Protein AF-X0UBE6-F1 (afdb_monomer)

Sequence (135 aa):
MIRLEKSETLQRKIRQDDVEELAIPTWTLVRKALKAGKVDEALEFIDYACFEVKQIHDILAAFPDIALTHIADCCGEEEIIKVLRKRYYDRAKNIISTIKSPREALQRLIEQQRAHFSEFTVVEESDRYVVRTDP

Mean predicted aligned error: 4.77 Å

Solvent-accessible surface area (backbone atoms only — not comparable to full-atom values): 7943 Å² total; per-residue (Å²): 94,87,38,82,42,74,36,83,89,75,74,39,73,40,82,62,46,34,82,91,50,64,83,59,54,55,70,58,50,25,54,51,27,51,76,70,69,35,56,69,64,18,50,56,36,46,57,51,42,53,51,54,52,49,54,52,47,53,54,62,59,50,49,56,53,56,55,47,50,51,42,29,76,77,67,36,62,76,48,46,58,54,52,50,44,70,73,40,44,68,59,53,53,50,52,64,75,67,51,87,44,73,67,56,45,49,53,62,56,46,53,58,48,57,75,69,73,58,69,67,50,77,45,84,54,99,90,49,74,48,75,47,74,73,130

Secondary structure (DSSP, 8-state):
---EEE-TTTSSEEE---GGGTTS-HHHHHHHHHHTT-HHHHHHHHHHHHHHHHHHHHHHHHHHHHHHHHHHHHH-HHHHHHHHHHHHHHHHHHHHHH--SHHHHHHHHHHHHHHTT---EEEE-SS-EEEE---

Radius of gyration: 20.81 Å; Cα contacts (8 Å, |Δi|>4): 90; chains: 1; bounding box: 52×39×54 Å

pLDDT: mean 93.31, std 5.31, range [58.91, 98.25]

Structure (mmCIF, N/CA/C/O backbone):
data_AF-X0UBE6-F1
#
_entry.id   AF-X0UBE6-F1
#
loop_
_atom_site.group_PDB
_atom_site.id
_atom_site.type_symbol
_atom_site.label_atom_id
_atom_site.label_alt_id
_atom_site.label_comp_id
_atom_site.label_asym_id
_atom_site.label_entity_id
_atom_site.label_seq_id
_atom_site.pdbx_PDB_ins_code
_atom_site.Cartn_x
_atom_site.Cartn_y
_atom_site.Cartn_z
_atom_site.occupancy
_atom_site.B_iso_or_equiv
_atom_site.auth_seq_id
_atom_sit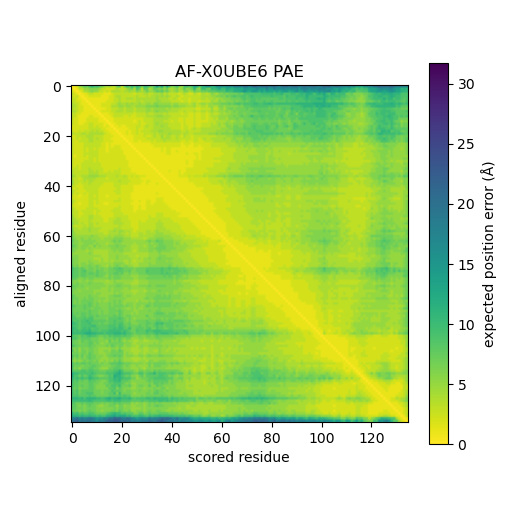e.auth_comp_id
_atom_site.auth_asym_id
_atom_site.auth_atom_id
_atom_site.pdbx_PDB_model_num
ATOM 1 N N . MET A 1 1 ? -23.978 12.099 12.443 1.00 79.38 1 MET A N 1
ATOM 2 C CA . MET A 1 1 ? -23.702 10.960 13.305 1.00 79.38 1 MET A CA 1
ATOM 3 C C . MET A 1 1 ? -22.855 10.011 12.498 1.00 79.38 1 MET A C 1
ATOM 5 O O . MET A 1 1 ? -23.278 9.590 11.426 1.00 79.38 1 MET A O 1
ATOM 9 N N . ILE A 1 2 ? -21.678 9.682 13.018 1.00 85.44 2 ILE A N 1
ATOM 10 C CA . ILE A 1 2 ? -20.781 8.725 12.384 1.00 85.44 2 ILE A CA 1
ATOM 11 C C . ILE A 1 2 ? -21.402 7.330 12.429 1.00 85.44 2 ILE A C 1
ATOM 13 O O . ILE A 1 2 ? -21.811 6.873 13.498 1.00 85.44 2 ILE A O 1
ATOM 17 N N . ARG A 1 3 ? -21.479 6.663 11.275 1.00 89.94 3 ARG A N 1
ATOM 18 C CA . ARG A 1 3 ? -22.134 5.356 11.126 1.00 89.94 3 ARG A CA 1
ATOM 19 C C . ARG A 1 3 ? -21.397 4.493 10.120 1.00 89.94 3 ARG A C 1
ATOM 21 O O . ARG A 1 3 ? -21.152 4.928 8.996 1.00 89.94 3 ARG A O 1
ATOM 28 N N . LEU A 1 4 ? -21.106 3.251 10.496 1.00 91.81 4 LEU A N 1
ATOM 29 C CA . LEU A 1 4 ? -20.567 2.253 9.581 1.00 91.81 4 LEU A CA 1
ATOM 30 C C . LEU A 1 4 ? -21.677 1.287 9.144 1.00 91.81 4 LEU A C 1
ATOM 32 O O . LEU A 1 4 ? -22.031 0.354 9.861 1.00 91.81 4 LEU A O 1
ATOM 36 N N . GLU A 1 5 ? -22.224 1.503 7.948 1.00 93.50 5 GLU A N 1
ATOM 37 C CA . GLU A 1 5 ? -23.423 0.806 7.471 1.00 93.50 5 GLU A CA 1
ATOM 38 C C . GLU A 1 5 ? -23.195 0.118 6.130 1.00 93.50 5 GLU A C 1
ATOM 40 O O . GLU A 1 5 ? -22.412 0.574 5.292 1.00 93.50 5 GLU A O 1
ATOM 45 N N . LYS A 1 6 ? -23.897 -0.999 5.903 1.00 93.31 6 LYS A N 1
ATOM 46 C CA . LYS A 1 6 ? -23.833 -1.712 4.626 1.00 93.31 6 LYS A CA 1
ATOM 47 C C . LYS A 1 6 ? -24.444 -0.841 3.524 1.00 93.31 6 LYS A C 1
ATOM 49 O O . LYS A 1 6 ? -25.618 -0.503 3.574 1.00 93.31 6 LYS A O 1
ATOM 54 N N . SER A 1 7 ? -23.652 -0.526 2.505 1.00 94.38 7 SER A N 1
ATOM 55 C CA . SER A 1 7 ? -24.137 0.061 1.259 1.00 94.38 7 SER A CA 1
ATOM 56 C C . SER A 1 7 ? -24.768 -1.022 0.388 1.00 94.38 7 SER A C 1
ATOM 58 O O . SER A 1 7 ? -24.128 -2.037 0.101 1.00 94.38 7 SER A O 1
ATOM 60 N N . GLU A 1 8 ? -26.001 -0.802 -0.069 1.00 93.88 8 GLU A N 1
ATOM 61 C CA . GLU A 1 8 ? -26.670 -1.698 -1.020 1.00 93.88 8 GLU A CA 1
ATOM 62 C C . GLU A 1 8 ? -25.969 -1.705 -2.385 1.00 93.88 8 GLU A C 1
ATOM 64 O O . GLU A 1 8 ? -25.798 -2.757 -2.992 1.00 93.88 8 GLU A O 1
ATOM 69 N N . THR A 1 9 ? -25.479 -0.556 -2.849 1.00 95.12 9 THR A N 1
ATOM 70 C CA . THR A 1 9 ? -24.791 -0.459 -4.144 1.00 95.12 9 THR A CA 1
ATOM 71 C C . THR A 1 9 ? -23.411 -1.108 -4.109 1.00 95.12 9 THR A C 1
ATOM 73 O O . THR A 1 9 ? -23.043 -1.835 -5.026 1.00 95.12 9 THR A O 1
ATOM 76 N N . LEU A 1 10 ? -22.633 -0.855 -3.052 1.00 91.31 10 LEU A N 1
ATOM 77 C CA . LEU A 1 10 ? -21.249 -1.333 -2.958 1.00 91.31 10 LEU A CA 1
ATOM 78 C C . LEU A 1 10 ? -21.132 -2.715 -2.299 1.00 91.31 10 LEU A C 1
ATOM 80 O O . LEU A 1 10 ? -20.032 -3.258 -2.229 1.00 91.31 10 LEU A O 1
ATOM 84 N N . GLN A 1 11 ? -22.239 -3.260 -1.779 1.00 93.38 11 GLN A N 1
ATOM 85 C CA . GLN A 1 11 ? -22.320 -4.548 -1.075 1.00 93.38 11 GLN A CA 1
ATOM 86 C C . GLN A 1 11 ? -21.303 -4.715 0.071 1.00 93.38 11 GLN A C 1
ATOM 88 O O . GLN A 1 11 ? -20.957 -5.829 0.459 1.00 93.38 11 GLN A O 1
ATOM 93 N N . ARG A 1 12 ? -20.867 -3.603 0.671 1.00 90.50 12 ARG A N 1
ATOM 94 C CA . ARG A 1 12 ? -19.912 -3.554 1.788 1.00 90.50 12 ARG A CA 1
ATOM 95 C C . ARG A 1 12 ? -20.266 -2.446 2.769 1.00 90.50 12 ARG A C 1
ATOM 97 O O . ARG A 1 12 ? -21.000 -1.521 2.422 1.00 90.50 12 ARG A O 1
ATOM 104 N N . LYS A 1 13 ? -19.717 -2.520 3.981 1.00 92.06 13 LYS A N 1
ATOM 105 C CA . LYS A 1 13 ? -19.801 -1.432 4.959 1.00 92.06 13 LYS A CA 1
ATOM 106 C C . LYS A 1 13 ? -19.044 -0.194 4.456 1.00 92.06 13 LYS A C 1
ATOM 108 O O . LYS A 1 13 ? -17.918 -0.319 3.969 1.00 92.06 13 LYS A O 1
ATOM 113 N N . ILE A 1 14 ? -19.667 0.976 4.567 1.00 94.44 14 ILE A N 1
ATOM 114 C CA . ILE A 1 14 ? -19.063 2.290 4.314 1.00 94.44 14 ILE A CA 1
ATOM 115 C C . ILE A 1 14 ? -19.464 3.264 5.414 1.00 94.44 14 ILE A C 1
ATOM 117 O O . ILE A 1 14 ? -20.497 3.078 6.062 1.00 94.44 14 ILE A O 1
ATOM 121 N N . ARG A 1 15 ? -18.668 4.317 5.597 1.00 94.62 15 ARG A N 1
ATOM 122 C CA . ARG A 1 15 ? -19.082 5.448 6.427 1.00 94.62 15 ARG A CA 1
ATOM 123 C C . ARG A 1 15 ? -20.233 6.196 5.757 1.00 94.62 15 ARG A C 1
ATOM 125 O O . ARG A 1 15 ? -20.116 6.605 4.603 1.00 94.62 15 ARG A O 1
ATOM 132 N N . GLN A 1 16 ? -21.334 6.338 6.486 1.00 94.12 16 GLN A N 1
ATOM 133 C CA . GLN A 1 16 ? -22.543 7.069 6.093 1.00 94.12 16 GLN A CA 1
ATOM 134 C C . GLN A 1 16 ? -22.829 8.158 7.127 1.00 94.12 16 GLN A C 1
ATOM 136 O O . GLN A 1 16 ? -23.838 8.158 7.843 1.00 94.12 16 GLN A O 1
ATOM 141 N N . ASP A 1 17 ? -21.862 9.056 7.247 1.00 94.81 17 ASP A N 1
ATOM 142 C CA . ASP A 1 17 ? -21.858 10.080 8.280 1.00 94.81 17 ASP A CA 1
ATOM 143 C C . ASP A 1 17 ? -22.695 11.292 7.869 1.00 94.81 17 ASP A C 1
ATOM 145 O O . ASP A 1 17 ? -23.050 11.458 6.699 1.00 94.81 17 ASP A O 1
ATOM 149 N N . ASP A 1 18 ? -22.988 12.162 8.834 1.00 95.06 18 ASP A N 1
ATOM 150 C CA . ASP A 1 18 ? -23.606 13.448 8.512 1.00 95.06 18 ASP A CA 1
ATOM 151 C C . ASP A 1 18 ? -22.571 14.366 7.841 1.00 95.06 18 ASP A C 1
ATOM 153 O O . ASP A 1 18 ? -21.356 14.197 8.000 1.00 95.06 18 ASP A O 1
ATOM 157 N N . VAL A 1 19 ? -23.056 15.347 7.078 1.00 95.50 19 VAL A N 1
ATOM 158 C CA . VAL A 1 19 ? -22.231 16.193 6.200 1.00 95.50 19 VAL A CA 1
ATOM 159 C C . VAL A 1 19 ? -21.089 16.875 6.959 1.00 95.50 19 VAL A C 1
ATOM 161 O O . VAL A 1 19 ? -19.966 16.943 6.462 1.00 95.50 19 VAL A O 1
ATOM 164 N N . GLU A 1 20 ? -21.347 17.326 8.183 1.00 95.44 20 GLU A N 1
ATOM 165 C CA . GLU A 1 20 ? -20.392 18.030 9.040 1.00 95.44 20 GLU A CA 1
ATOM 166 C C . GLU A 1 20 ? -19.243 17.126 9.525 1.00 95.44 20 GLU A C 1
ATOM 168 O O . GLU A 1 20 ? -18.195 17.615 9.951 1.00 95.44 20 GLU A O 1
ATOM 173 N N . GLU A 1 21 ? -19.419 15.805 9.454 1.00 94.56 21 GLU A N 1
ATOM 174 C CA . GLU A 1 21 ? -18.478 14.800 9.955 1.00 94.56 21 GLU A CA 1
ATOM 175 C C . GLU A 1 21 ? -17.698 14.089 8.838 1.00 94.56 21 GLU A C 1
ATOM 177 O O . GLU A 1 21 ? -16.679 13.452 9.124 1.00 94.56 21 GLU A O 1
ATOM 182 N N . LEU A 1 22 ? -18.104 14.241 7.569 1.00 93.06 22 LEU A N 1
ATOM 183 C CA . LEU A 1 22 ? -17.467 13.588 6.411 1.00 93.06 22 LEU A CA 1
ATOM 184 C C . LEU A 1 22 ? -15.969 13.898 6.288 1.00 93.06 22 LEU A C 1
ATOM 186 O O . LEU A 1 22 ? -15.190 13.058 5.843 1.00 93.06 22 LEU A O 1
ATOM 190 N N . ALA A 1 23 ? -15.543 15.091 6.708 1.00 95.06 23 ALA A N 1
ATOM 191 C CA . ALA A 1 23 ? -14.140 15.500 6.658 1.00 95.06 23 ALA A CA 1
ATOM 192 C C . ALA A 1 23 ? -13.273 14.876 7.769 1.00 95.06 23 ALA A C 1
ATOM 194 O O . ALA A 1 23 ? -12.051 15.033 7.758 1.00 95.06 23 ALA A O 1
ATOM 195 N N . ILE A 1 24 ? -13.868 14.192 8.753 1.00 96.25 24 ILE A N 1
ATOM 196 C CA . ILE A 1 24 ? -13.127 13.596 9.866 1.00 96.25 24 ILE A CA 1
ATOM 197 C C . ILE A 1 24 ? -12.486 12.285 9.389 1.00 96.25 24 ILE A C 1
ATOM 199 O O . ILE A 1 24 ? -13.213 11.361 9.028 1.00 96.25 24 ILE A O 1
ATOM 203 N N . PRO A 1 25 ? -11.150 12.122 9.438 1.00 96.19 25 PRO A N 1
ATOM 204 C CA . PRO A 1 25 ? -10.506 10.875 9.023 1.00 96.19 25 PRO A CA 1
ATOM 205 C C . PRO A 1 25 ? -10.845 9.703 9.951 1.00 96.19 25 PRO A C 1
ATOM 207 O O . PRO A 1 25 ? -10.895 9.880 11.171 1.00 96.19 25 PRO A O 1
ATOM 210 N N . THR A 1 26 ? -10.956 8.490 9.406 1.00 96.62 26 THR A N 1
ATOM 211 C CA . THR A 1 26 ? -11.266 7.268 10.177 1.00 96.62 26 THR A CA 1
ATOM 212 C C . THR A 1 26 ? -10.280 7.052 11.335 1.00 96.62 26 THR A C 1
ATOM 214 O O . THR A 1 26 ? -10.685 6.805 12.468 1.00 96.62 26 THR A O 1
ATOM 217 N N . TRP A 1 27 ? -8.980 7.294 11.125 1.00 97.19 27 TRP A N 1
ATOM 218 C CA . TRP A 1 27 ? -7.962 7.205 12.185 1.00 97.19 27 TRP A CA 1
ATOM 219 C C . TRP A 1 27 ? -8.175 8.176 13.358 1.00 97.19 27 TRP A C 1
ATOM 221 O O . TRP A 1 27 ? -7.726 7.919 14.477 1.00 97.19 27 TRP A O 1
ATOM 231 N N . THR A 1 28 ? -8.850 9.306 13.133 1.00 97.69 28 THR A N 1
ATOM 232 C CA . THR A 1 28 ? -9.239 10.218 14.217 1.00 97.69 28 THR A CA 1
ATOM 233 C C . THR A 1 28 ? -10.360 9.618 15.061 1.00 97.69 28 THR A C 1
ATOM 235 O O . THR A 1 28 ? -10.349 9.799 16.279 1.00 97.69 28 THR A O 1
ATOM 238 N N . LEU A 1 29 ? -11.272 8.864 14.448 1.00 96.44 29 LEU A N 1
ATOM 239 C CA . LEU A 1 29 ? -12.347 8.148 15.137 1.00 96.44 29 LEU A CA 1
ATOM 240 C C . LEU A 1 29 ? -11.801 7.006 15.990 1.00 96.44 29 LEU A C 1
ATOM 242 O O . LEU A 1 29 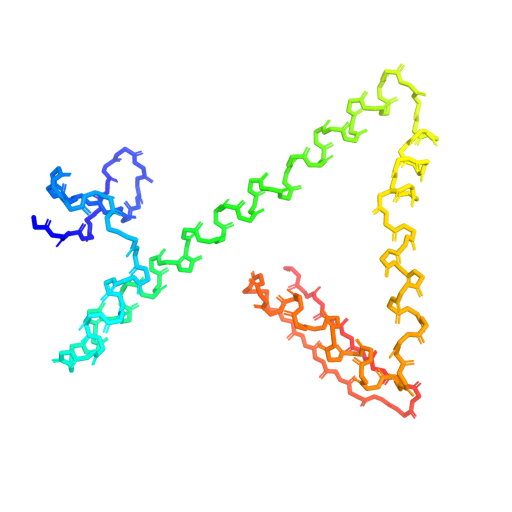? -12.118 6.953 17.176 1.00 96.44 29 LEU A O 1
ATOM 246 N N . VAL A 1 30 ? -10.872 6.208 15.446 1.00 97.62 30 VAL A N 1
ATOM 247 C CA . VAL A 1 30 ? -10.127 5.179 16.200 1.00 97.62 30 VAL A CA 1
ATOM 248 C C . VAL A 1 30 ? -9.540 5.774 17.482 1.00 97.62 30 VAL A C 1
ATOM 250 O O . VAL A 1 30 ? -9.792 5.291 18.584 1.00 97.62 30 VAL A O 1
ATOM 253 N N . ARG A 1 31 ? -8.798 6.886 17.369 1.00 98.19 31 ARG A N 1
ATOM 254 C CA . ARG A 1 31 ? -8.185 7.549 18.532 1.00 98.19 31 ARG A CA 1
ATOM 255 C C . ARG A 1 31 ? -9.214 8.069 19.537 1.00 98.19 31 ARG A C 1
ATOM 257 O O . ARG A 1 31 ? -8.941 8.028 20.735 1.00 98.19 31 ARG A O 1
ATOM 264 N N . LYS A 1 32 ? -10.357 8.590 19.077 1.00 97.19 32 LYS A N 1
ATOM 265 C CA . LYS A 1 32 ? -11.437 9.066 19.957 1.00 97.19 32 LYS A CA 1
ATOM 266 C C . LYS A 1 32 ? -12.080 7.904 20.720 1.00 97.19 32 LYS A C 1
ATOM 268 O O . LYS A 1 32 ? -12.201 8.004 21.938 1.00 97.19 32 LYS A O 1
ATOM 273 N N . ALA A 1 33 ? -12.421 6.813 20.035 1.00 97.25 33 ALA A N 1
ATOM 274 C CA . ALA A 1 33 ? -13.015 5.622 20.640 1.00 97.25 33 ALA A CA 1
ATOM 275 C C . ALA A 1 33 ? -12.075 4.987 21.682 1.00 97.25 33 ALA A C 1
ATOM 277 O O . ALA A 1 33 ? -12.487 4.764 22.820 1.00 97.25 33 ALA A O 1
ATOM 278 N N . LEU A 1 34 ? -10.782 4.839 21.356 1.00 97.75 34 LEU A N 1
ATOM 279 C CA . LEU A 1 34 ? -9.768 4.343 22.298 1.00 97.75 34 LEU A CA 1
ATOM 280 C C . LEU A 1 34 ? -9.660 5.212 23.557 1.00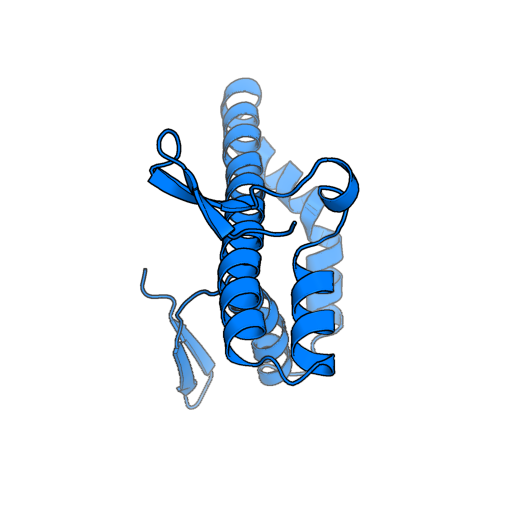 97.75 34 LEU A C 1
ATOM 282 O O . LEU A 1 34 ? -9.677 4.693 24.670 1.00 97.75 34 LEU A O 1
ATOM 286 N N . LYS A 1 35 ? -9.589 6.542 23.404 1.00 98.25 35 LYS A N 1
ATOM 287 C CA . LYS A 1 35 ? -9.523 7.473 24.546 1.00 98.25 35 LYS A CA 1
ATOM 288 C C . LYS A 1 35 ? -10.779 7.440 25.416 1.00 98.25 35 LYS A C 1
ATOM 290 O O . LYS A 1 35 ? -10.690 7.712 26.607 1.00 98.25 35 LYS A O 1
ATOM 295 N N . ALA A 1 36 ? -11.928 7.122 24.826 1.00 97.75 36 ALA A N 1
ATOM 296 C CA . ALA A 1 36 ? -13.194 6.974 25.532 1.00 97.75 36 ALA A CA 1
ATOM 297 C C . ALA A 1 36 ? -13.389 5.574 26.150 1.00 97.75 36 ALA A C 1
ATOM 299 O O . ALA A 1 36 ? -14.442 5.318 26.725 1.00 97.75 36 ALA A O 1
ATOM 300 N N . GLY A 1 37 ? -12.416 4.662 26.018 1.00 97.94 37 GLY A N 1
ATOM 301 C CA . GLY A 1 37 ? -12.527 3.282 26.503 1.00 97.94 37 GLY A CA 1
ATOM 302 C C . GLY A 1 37 ? -13.485 2.406 25.689 1.00 97.94 37 GLY A C 1
ATOM 303 O O . GLY A 1 37 ? -13.842 1.316 26.128 1.00 97.94 37 GLY A O 1
ATOM 304 N N . LYS A 1 38 ? -13.905 2.858 24.503 1.00 97.75 38 LYS A N 1
ATOM 305 C CA . LYS A 1 38 ? -14.827 2.139 23.619 1.00 97.75 38 LYS A CA 1
ATOM 306 C C . LYS A 1 38 ? -14.046 1.228 22.674 1.00 97.75 38 LYS A C 1
ATOM 308 O O . LYS A 1 38 ? -13.807 1.564 21.517 1.00 97.75 38 LYS A O 1
ATOM 313 N N . VAL A 1 39 ? -13.584 0.103 23.210 1.00 97.19 39 VAL A N 1
ATOM 314 C CA . VAL A 1 39 ? -12.661 -0.804 22.511 1.00 97.19 39 VAL A CA 1
ATOM 315 C C . VAL A 1 39 ? -13.293 -1.410 21.258 1.00 97.19 39 VAL A C 1
ATOM 317 O O . VAL A 1 39 ? -12.683 -1.330 20.198 1.00 97.19 39 VAL A O 1
ATOM 320 N N . ASP A 1 40 ? -14.516 -1.933 21.345 1.00 96.56 40 ASP A N 1
ATOM 321 C CA . ASP A 1 40 ? -15.172 -2.595 20.204 1.00 96.56 40 ASP A CA 1
ATOM 322 C C . ASP A 1 40 ? -15.417 -1.628 19.037 1.00 96.56 40 ASP A C 1
ATOM 324 O O . ASP A 1 40 ? -15.134 -1.948 17.885 1.00 96.56 40 ASP A O 1
ATOM 328 N N . GLU A 1 41 ? -15.850 -0.400 19.340 1.00 95.00 41 GLU A N 1
ATOM 329 C CA . GLU A 1 41 ? -16.010 0.667 18.343 1.00 95.00 41 GLU A CA 1
ATOM 330 C C . GLU A 1 41 ? -14.659 1.037 17.704 1.00 95.00 41 GLU A C 1
ATOM 332 O O . GLU A 1 41 ? -14.563 1.250 16.496 1.00 95.00 41 GLU A O 1
ATOM 337 N N . ALA A 1 42 ? -13.585 1.087 18.499 1.00 97.12 42 ALA A N 1
ATOM 338 C CA . ALA A 1 42 ? -12.253 1.346 17.971 1.00 97.12 42 ALA A CA 1
ATOM 339 C C . ALA A 1 42 ? -11.778 0.233 17.027 1.00 97.12 42 ALA A C 1
ATOM 341 O O . ALA A 1 42 ? -11.184 0.545 15.997 1.00 97.12 42 ALA A O 1
ATOM 342 N N . LEU A 1 43 ? -12.038 -1.034 17.367 1.00 96.88 43 LEU A N 1
ATOM 343 C CA . LEU A 1 43 ? -11.704 -2.188 16.530 1.00 96.88 43 LEU A CA 1
ATOM 344 C C . LEU A 1 43 ? -12.474 -2.155 15.207 1.00 96.88 43 LEU A C 1
ATOM 346 O O . LEU A 1 43 ? -11.859 -2.295 14.154 1.00 96.88 43 LEU A O 1
ATOM 350 N N . GLU A 1 44 ? -13.773 -1.844 15.232 1.00 94.94 44 GLU A N 1
ATOM 351 C CA . GLU A 1 44 ? -14.565 -1.708 14.004 1.00 94.94 44 GLU A CA 1
ATOM 352 C C . GLU A 1 44 ? -14.023 -0.592 13.088 1.00 94.94 44 GLU A C 1
ATOM 354 O O . GLU A 1 44 ? -13.912 -0.773 11.871 1.00 94.94 44 GLU A O 1
ATOM 359 N N . PHE A 1 45 ? -13.601 0.547 13.653 1.00 96.56 45 PHE A N 1
ATOM 360 C CA . PHE A 1 45 ? -12.946 1.599 12.868 1.00 96.56 45 PHE A CA 1
ATOM 361 C C . PHE A 1 45 ? -11.541 1.223 12.385 1.00 96.56 45 PHE A C 1
ATOM 363 O O . PHE A 1 45 ? -11.135 1.703 11.326 1.00 96.56 45 PHE A O 1
ATOM 370 N N . ILE A 1 46 ? -10.791 0.403 13.128 1.00 96.25 46 ILE A N 1
ATOM 371 C CA . ILE A 1 46 ? -9.486 -0.110 12.688 1.00 96.25 46 ILE A CA 1
ATOM 372 C C . ILE A 1 46 ? -9.675 -1.003 11.465 1.00 96.25 46 ILE A C 1
ATOM 374 O O . ILE A 1 46 ? -9.017 -0.771 10.454 1.00 96.25 46 ILE A O 1
ATOM 378 N N . ASP A 1 47 ? -10.603 -1.957 11.519 1.00 93.81 47 ASP A N 1
ATOM 379 C CA . ASP A 1 47 ? -10.872 -2.868 10.404 1.00 93.81 47 ASP A CA 1
ATOM 380 C C . ASP A 1 47 ? -11.295 -2.099 9.148 1.00 93.81 47 ASP A C 1
ATOM 382 O O . ASP A 1 47 ? -10.780 -2.334 8.049 1.00 93.81 47 ASP A O 1
ATOM 386 N N . TYR A 1 48 ? -12.177 -1.109 9.314 1.00 94.94 48 TYR A N 1
ATOM 387 C CA . TYR A 1 48 ? -12.587 -0.241 8.215 1.00 94.94 48 TYR A CA 1
ATOM 388 C C . TYR A 1 48 ? -11.422 0.601 7.664 1.00 94.94 48 TYR A C 1
ATOM 390 O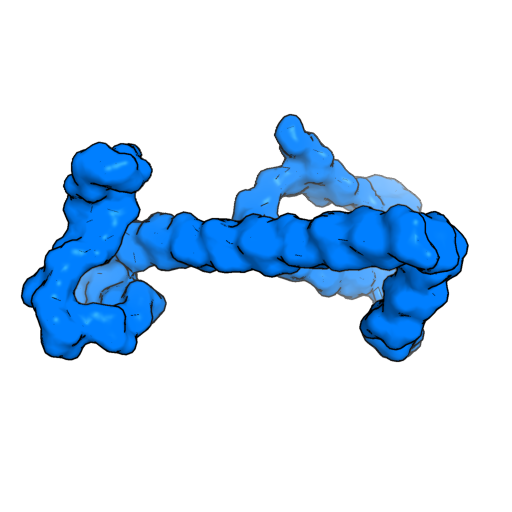 O . TYR A 1 48 ? -11.242 0.673 6.448 1.00 94.94 48 TYR A O 1
ATOM 398 N N . ALA A 1 49 ? -10.582 1.187 8.523 1.00 94.31 49 ALA A N 1
ATOM 399 C CA . ALA A 1 49 ? -9.417 1.961 8.087 1.00 94.31 49 ALA A CA 1
ATOM 400 C C . ALA A 1 49 ? -8.384 1.097 7.344 1.00 94.31 49 ALA A C 1
ATOM 402 O O . ALA A 1 49 ? -7.818 1.539 6.343 1.00 94.31 49 ALA A O 1
ATOM 403 N N . CYS A 1 50 ? -8.148 -0.135 7.800 1.00 92.31 50 CYS A N 1
ATOM 404 C CA . CYS A 1 50 ? -7.280 -1.097 7.120 1.00 92.31 50 CYS A CA 1
ATOM 405 C C . CYS A 1 50 ? -7.808 -1.415 5.716 1.00 92.31 50 CYS A C 1
ATOM 407 O O . CYS A 1 50 ? -7.039 -1.414 4.754 1.00 92.31 50 CYS A O 1
ATOM 409 N N . PHE A 1 51 ? -9.123 -1.606 5.578 1.00 90.94 51 PHE A N 1
ATOM 410 C CA . PHE A 1 51 ? -9.763 -1.769 4.275 1.00 90.94 51 PHE A CA 1
ATOM 411 C C . PHE A 1 51 ? -9.561 -0.538 3.367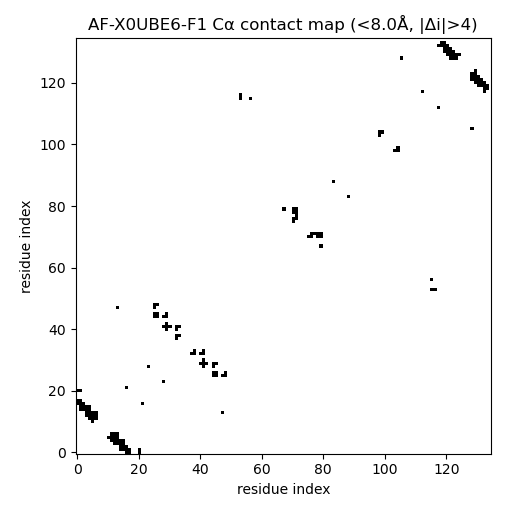 1.00 90.94 51 PHE A C 1
ATOM 413 O O . PHE A 1 51 ? -9.185 -0.699 2.205 1.00 90.94 51 PHE A O 1
ATOM 420 N N . GLU A 1 52 ? -9.764 0.684 3.879 1.00 92.00 52 GLU A N 1
ATOM 421 C CA . GLU A 1 52 ? -9.556 1.927 3.112 1.00 92.00 52 GLU A CA 1
ATOM 422 C C . GLU A 1 52 ? -8.107 2.058 2.620 1.00 92.00 52 GLU A C 1
ATOM 424 O O . GLU A 1 52 ? -7.866 2.364 1.451 1.00 92.00 52 GLU A O 1
ATOM 429 N N . VAL A 1 53 ? -7.135 1.785 3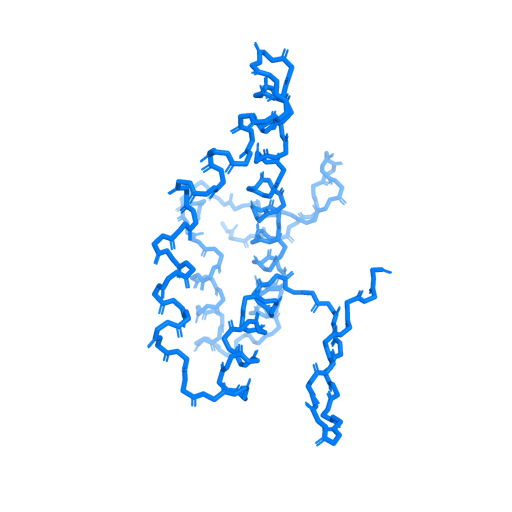.493 1.00 91.75 53 VAL A N 1
ATOM 430 C CA . VAL A 1 53 ? -5.708 1.840 3.149 1.00 91.75 53 VAL A CA 1
ATOM 431 C C . VAL A 1 53 ? -5.353 0.787 2.101 1.00 91.75 53 VAL A C 1
ATOM 433 O O . VAL A 1 53 ? -4.648 1.113 1.145 1.00 91.75 53 VAL A O 1
ATOM 436 N N . LYS A 1 54 ? -5.869 -0.442 2.231 1.00 88.88 54 LYS A N 1
ATOM 437 C CA . LYS A 1 54 ? -5.651 -1.509 1.244 1.00 88.88 54 LYS A CA 1
ATOM 438 C C . LYS A 1 54 ? -6.199 -1.127 -0.132 1.00 88.88 54 LYS A C 1
ATOM 440 O O . LYS A 1 54 ? -5.485 -1.243 -1.118 1.00 88.88 54 LYS A O 1
ATOM 445 N N . GLN A 1 55 ? -7.413 -0.580 -0.197 1.00 89.25 55 GLN A N 1
ATOM 446 C CA . GLN A 1 55 ? -7.999 -0.093 -1.452 1.00 89.25 55 GLN A CA 1
ATOM 447 C C . GLN A 1 55 ? -7.129 0.975 -2.128 1.00 89.25 55 GLN A C 1
ATOM 449 O O . GLN A 1 55 ? -6.869 0.896 -3.327 1.00 89.25 55 GLN A O 1
ATOM 454 N N . ILE A 1 56 ? -6.656 1.968 -1.366 1.00 90.81 56 ILE A N 1
ATOM 455 C CA . ILE A 1 56 ? -5.779 3.021 -1.899 1.00 90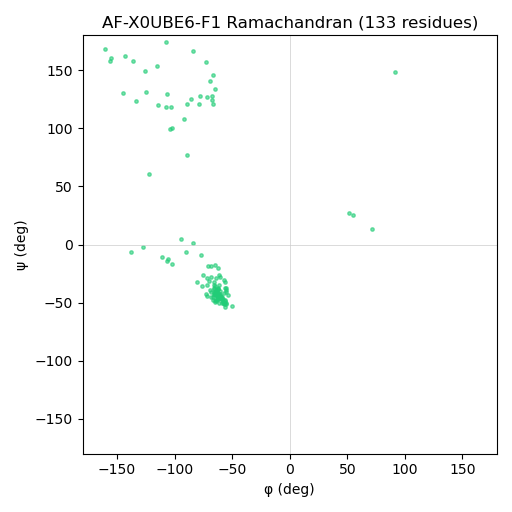.81 56 ILE A CA 1
ATOM 456 C C . ILE A 1 56 ? -4.461 2.422 -2.394 1.00 90.81 56 ILE A C 1
ATOM 458 O O . ILE A 1 56 ? -3.990 2.788 -3.470 1.00 90.81 56 ILE A O 1
ATOM 462 N N . HIS A 1 57 ? -3.872 1.505 -1.626 1.00 89.25 57 HIS A N 1
ATOM 463 C CA . HIS A 1 57 ? -2.661 0.803 -2.028 1.00 89.25 57 HIS A CA 1
ATOM 464 C C . HIS A 1 57 ? -2.856 0.060 -3.355 1.00 89.25 57 HIS A C 1
ATOM 466 O O . HIS A 1 57 ? -2.053 0.246 -4.264 1.00 89.25 57 HIS A O 1
ATOM 472 N N . ASP A 1 58 ? -3.927 -0.721 -3.491 1.00 88.88 58 ASP A N 1
ATOM 473 C CA . ASP A 1 58 ? -4.181 -1.526 -4.687 1.00 88.88 58 ASP A CA 1
ATOM 474 C C . ASP A 1 58 ? -4.358 -0.638 -5.931 1.00 88.88 58 ASP A C 1
ATOM 476 O O . ASP A 1 58 ? -3.814 -0.938 -6.994 1.00 88.88 58 ASP A O 1
ATOM 480 N N . ILE A 1 59 ? -5.016 0.519 -5.787 1.00 90.56 59 ILE A N 1
ATOM 481 C CA . ILE A 1 59 ? -5.113 1.529 -6.855 1.00 90.56 59 ILE A CA 1
ATOM 482 C C . ILE A 1 59 ? -3.726 2.075 -7.226 1.00 90.56 59 ILE A C 1
ATOM 484 O O . ILE A 1 59 ? -3.393 2.192 -8.408 1.00 90.56 59 ILE A O 1
ATOM 488 N N . LEU A 1 60 ? -2.901 2.412 -6.230 1.00 91.25 60 LEU A N 1
ATOM 489 C CA . LEU A 1 60 ? -1.549 2.926 -6.462 1.00 91.25 60 LEU A CA 1
ATOM 490 C C . LEU A 1 60 ? -0.605 1.870 -7.043 1.00 91.25 60 LEU A C 1
ATOM 492 O O . LEU A 1 60 ? 0.325 2.240 -7.754 1.00 91.25 60 LEU A O 1
ATOM 496 N N . ALA A 1 61 ? -0.829 0.588 -6.760 1.00 87.75 61 ALA A N 1
ATOM 497 C CA . ALA A 1 61 ? -0.076 -0.524 -7.327 1.00 87.75 61 ALA A CA 1
ATOM 498 C C . ALA A 1 61 ? -0.494 -0.824 -8.777 1.00 87.75 61 ALA A C 1
ATOM 500 O O . ALA A 1 61 ? 0.365 -1.128 -9.604 1.00 87.75 61 ALA A O 1
ATOM 501 N N . ALA A 1 62 ? -1.781 -0.673 -9.106 1.00 91.00 62 ALA A N 1
ATOM 502 C CA . ALA A 1 62 ? -2.300 -0.857 -10.462 1.00 91.00 62 ALA A CA 1
ATOM 503 C C . ALA A 1 62 ? -1.892 0.272 -11.426 1.00 91.00 62 ALA A C 1
ATOM 505 O O . ALA A 1 62 ? -1.761 0.058 -12.628 1.00 91.00 62 ALA A O 1
ATOM 506 N N . PHE A 1 63 ? -1.668 1.490 -10.926 1.00 92.38 63 PHE A N 1
ATOM 507 C CA . PHE A 1 63 ? -1.319 2.621 -11.789 1.00 92.38 63 PHE A CA 1
ATOM 508 C C . PHE A 1 63 ? 0.017 2.439 -12.551 1.00 92.38 63 PHE A C 1
ATOM 510 O O . PHE A 1 63 ? 0.034 2.662 -13.765 1.00 92.38 63 PHE A O 1
ATOM 517 N N . PRO A 1 64 ? 1.129 2.014 -11.910 1.00 92.94 64 PRO A N 1
ATOM 518 C CA . PRO A 1 64 ? 2.358 1.663 -12.610 1.00 92.94 64 PRO A CA 1
ATOM 519 C C . PRO A 1 64 ? 2.168 0.607 -13.695 1.00 92.94 64 PRO A C 1
ATOM 521 O O . PRO A 1 64 ? 2.793 0.737 -14.736 1.00 92.94 64 PRO A O 1
ATOM 524 N N . ASP A 1 65 ? 1.315 -0.396 -13.485 1.00 93.12 65 ASP A N 1
ATOM 525 C CA . ASP A 1 65 ? 1.081 -1.462 -14.467 1.00 93.12 65 ASP A CA 1
ATOM 526 C C . ASP A 1 65 ? 0.570 -0.899 -15.803 1.00 93.12 65 ASP A C 1
ATOM 528 O O . ASP A 1 65 ? 1.178 -1.105 -16.856 1.00 93.12 65 ASP A O 1
ATOM 532 N N . ILE A 1 66 ? -0.463 -0.054 -15.746 1.00 95.56 66 ILE A N 1
ATOM 533 C CA . ILE A 1 66 ? -1.012 0.626 -16.929 1.00 95.56 66 ILE A CA 1
ATOM 534 C C . ILE A 1 66 ? 0.034 1.552 -17.563 1.00 95.56 66 ILE A C 1
ATOM 536 O O . ILE A 1 66 ? 0.198 1.571 -18.783 1.00 95.56 66 ILE A O 1
ATOM 540 N N . ALA A 1 67 ? 0.755 2.329 -16.749 1.00 95.50 67 ALA A N 1
ATOM 541 C CA . ALA A 1 67 ? 1.745 3.277 -17.252 1.00 95.50 67 ALA A CA 1
ATOM 542 C C . ALA A 1 67 ? 2.925 2.576 -17.946 1.00 95.50 67 ALA A C 1
ATOM 544 O O . ALA A 1 67 ? 3.369 3.020 -19.003 1.00 95.50 67 ALA A O 1
ATOM 545 N N . LEU A 1 68 ? 3.428 1.483 -17.366 1.00 96.19 68 LEU A N 1
ATOM 546 C CA . LEU A 1 68 ? 4.520 0.696 -17.933 1.00 96.19 68 LEU A CA 1
ATOM 547 C C . LEU A 1 68 ? 4.077 -0.051 -19.191 1.00 96.19 68 LEU A C 1
ATOM 549 O O . LEU A 1 68 ? 4.833 -0.067 -20.158 1.00 96.19 68 LEU A O 1
ATOM 553 N N . THR A 1 69 ? 2.850 -0.581 -19.211 1.00 96.50 69 THR A N 1
ATOM 554 C CA . THR A 1 69 ? 2.249 -1.185 -20.412 1.00 96.50 69 THR A CA 1
ATOM 555 C C . THR A 1 69 ? 2.180 -0.170 -21.550 1.00 96.50 69 THR A C 1
ATOM 557 O O . THR A 1 69 ? 2.667 -0.428 -22.645 1.00 96.50 69 THR A O 1
ATOM 560 N N . HIS A 1 70 ? 1.686 1.040 -21.278 1.00 97.56 70 HIS A N 1
ATOM 561 C CA . HIS A 1 70 ? 1.628 2.087 -22.295 1.00 97.56 70 HIS A CA 1
ATOM 562 C C . HIS A 1 70 ? 3.017 2.493 -22.816 1.00 97.56 70 HIS A C 1
ATOM 564 O O . HIS A 1 70 ? 3.176 2.734 -24.012 1.00 97.56 70 HIS A O 1
ATOM 570 N N . ILE A 1 71 ? 4.029 2.552 -21.939 1.00 97.81 71 ILE A N 1
ATOM 571 C CA . ILE A 1 71 ? 5.424 2.802 -22.340 1.00 97.81 71 ILE A CA 1
ATOM 572 C C . ILE A 1 71 ? 5.930 1.684 -23.257 1.00 97.81 71 ILE A C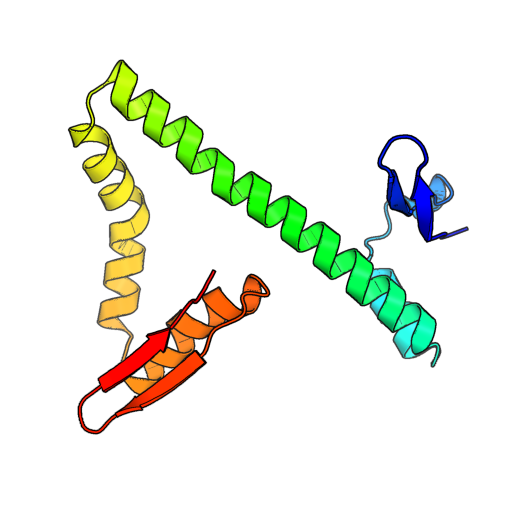 1
ATOM 574 O O . ILE A 1 71 ? 6.561 1.976 -24.273 1.00 97.81 71 ILE A O 1
ATOM 578 N N . ALA A 1 72 ? 5.637 0.426 -22.925 1.00 98.06 72 ALA A N 1
ATOM 579 C CA . ALA A 1 72 ? 5.985 -0.720 -23.757 1.00 98.06 72 ALA A CA 1
ATOM 580 C C . ALA A 1 72 ? 5.395 -0.576 -25.166 1.00 98.06 72 ALA A C 1
ATOM 582 O O . ALA A 1 72 ? 6.124 -0.656 -26.154 1.00 98.06 72 ALA A O 1
ATOM 583 N N . ASP A 1 73 ? 4.096 -0.280 -25.240 1.00 98.19 73 ASP A N 1
ATOM 584 C CA . ASP A 1 73 ? 3.348 -0.188 -26.493 1.00 98.19 73 ASP A CA 1
ATOM 585 C C . ASP A 1 73 ? 3.815 0.982 -27.371 1.00 98.19 73 ASP A C 1
ATOM 587 O O . ASP A 1 73 ? 3.939 0.841 -28.588 1.00 98.19 73 ASP A O 1
ATOM 591 N N . CYS A 1 74 ? 4.072 2.155 -26.777 1.00 98.06 74 CYS A N 1
ATOM 592 C CA . CYS A 1 74 ? 4.434 3.355 -27.539 1.00 98.06 74 CYS A CA 1
ATOM 593 C C . CYS A 1 74 ? 5.901 3.399 -27.953 1.00 98.06 74 CYS A C 1
ATOM 595 O O . CYS A 1 74 ? 6.253 4.043 -28.943 1.00 98.06 74 CYS A O 1
ATOM 597 N N . CYS A 1 75 ? 6.759 2.823 -27.117 1.00 97.62 75 CYS A N 1
ATOM 598 C CA . CYS A 1 75 ? 8.154 3.221 -27.038 1.00 97.62 75 CYS A CA 1
ATOM 599 C C . CYS A 1 75 ? 9.101 2.011 -26.933 1.00 97.62 75 CYS A C 1
ATOM 601 O O . CYS A 1 75 ? 10.315 2.178 -27.048 1.00 97.62 75 CYS A O 1
ATOM 603 N N . GLY A 1 76 ? 8.551 0.799 -26.793 1.00 97.81 76 GLY A N 1
ATOM 604 C CA . GLY A 1 76 ? 9.273 -0.464 -26.669 1.00 97.81 76 GLY A CA 1
ATOM 605 C C . GLY A 1 76 ? 9.558 -0.850 -25.215 1.00 97.81 76 GLY A C 1
ATOM 606 O O . GLY A 1 76 ? 9.801 -0.001 -24.357 1.00 97.81 76 GLY A O 1
ATOM 607 N N . GLU A 1 77 ? 9.584 -2.156 -24.936 1.00 97.38 77 GLU A N 1
ATOM 608 C CA . GLU A 1 77 ? 9.827 -2.703 -23.588 1.00 97.38 77 GLU A CA 1
ATOM 609 C C . GLU A 1 77 ? 11.161 -2.241 -22.974 1.00 97.38 77 GLU A C 1
ATOM 611 O O . GLU A 1 77 ? 11.259 -2.031 -21.766 1.00 97.38 77 GLU A O 1
ATOM 616 N N . GLU A 1 78 ? 12.182 -1.990 -23.796 1.00 97.88 78 GLU A N 1
ATOM 617 C CA . GLU A 1 78 ? 13.493 -1.499 -23.350 1.00 97.88 78 GLU A CA 1
ATOM 618 C C . GLU A 1 78 ? 13.436 -0.115 -22.672 1.00 97.88 78 GLU A C 1
ATOM 620 O O . GLU A 1 78 ? 14.334 0.258 -21.909 1.00 97.88 78 GLU A O 1
ATOM 625 N N . GLU A 1 79 ? 12.385 0.674 -22.907 1.00 98.00 79 GLU A N 1
ATOM 626 C CA . GLU A 1 79 ? 12.201 1.954 -22.217 1.00 98.00 79 GLU A CA 1
ATOM 627 C C . GLU A 1 79 ? 11.738 1.773 -20.766 1.00 98.00 79 GLU A C 1
ATOM 629 O O . GLU A 1 79 ? 12.082 2.590 -19.902 1.00 98.00 79 GLU A O 1
ATOM 634 N N . ILE A 1 80 ? 11.059 0.665 -20.446 1.00 97.44 80 ILE A N 1
ATOM 635 C CA . ILE A 1 80 ? 10.617 0.350 -19.080 1.00 97.44 80 ILE A CA 1
ATOM 636 C C . ILE A 1 80 ? 11.821 0.322 -18.141 1.00 97.44 80 ILE A C 1
ATOM 638 O O . ILE A 1 80 ? 11.829 0.997 -17.107 1.00 97.44 80 ILE A O 1
ATOM 642 N N . ILE A 1 81 ? 12.883 -0.405 -18.506 1.00 96.50 81 ILE A N 1
ATOM 643 C CA . ILE A 1 81 ? 14.054 -0.532 -17.635 1.00 96.50 81 ILE A CA 1
ATOM 644 C C . ILE A 1 81 ? 14.773 0.808 -17.447 1.00 96.50 81 ILE A C 1
ATOM 646 O O . ILE A 1 81 ? 15.293 1.073 -16.361 1.00 96.50 81 ILE A O 1
ATOM 650 N N . LYS A 1 82 ? 14.771 1.693 -18.451 1.00 97.25 82 LYS A N 1
ATOM 651 C CA . LYS A 1 82 ? 15.365 3.035 -18.338 1.00 97.25 82 LYS A CA 1
ATOM 652 C C . LYS A 1 82 ? 14.591 3.894 -17.342 1.00 97.25 82 LYS A C 1
ATOM 654 O O . LYS A 1 82 ? 15.205 4.516 -16.468 1.00 97.25 82 LYS A O 1
ATOM 659 N N . VAL A 1 83 ? 13.259 3.879 -17.415 1.00 95.81 83 VAL A N 1
ATOM 660 C CA . VAL A 1 83 ? 12.384 4.596 -16.476 1.00 95.81 83 VAL A CA 1
ATOM 661 C C . VAL A 1 83 ? 12.532 4.046 -15.059 1.00 95.81 83 VAL A C 1
ATOM 663 O O . VAL A 1 83 ? 12.771 4.818 -14.126 1.00 95.81 83 VAL A O 1
ATOM 666 N N . LEU A 1 84 ? 12.466 2.723 -14.884 1.00 95.62 84 LEU A N 1
ATOM 667 C CA . LEU A 1 84 ? 12.608 2.086 -13.574 1.00 95.62 84 LEU A CA 1
ATOM 668 C C . LEU A 1 84 ? 13.993 2.348 -12.971 1.00 95.62 84 LEU A C 1
ATOM 670 O O . LEU A 1 84 ? 14.088 2.732 -11.805 1.00 95.62 84 LEU A O 1
ATOM 674 N N . ARG A 1 85 ? 15.072 2.242 -13.759 1.00 96.31 85 ARG A N 1
ATOM 675 C CA . ARG A 1 85 ? 16.418 2.617 -13.298 1.00 96.31 85 ARG A CA 1
ATOM 676 C C . ARG A 1 85 ? 16.436 4.066 -12.840 1.00 96.31 85 ARG A C 1
ATOM 678 O O . ARG A 1 85 ? 16.817 4.317 -11.706 1.00 96.31 85 ARG A O 1
ATOM 685 N N . LYS A 1 86 ? 15.957 5.012 -13.648 1.00 96.12 86 LYS A N 1
ATOM 686 C CA . LYS A 1 86 ? 15.919 6.428 -13.256 1.00 96.12 86 LYS A CA 1
ATOM 687 C C . LYS A 1 86 ? 15.125 6.656 -11.963 1.00 96.12 86 LYS A C 1
ATOM 689 O O . LYS A 1 86 ? 15.562 7.416 -11.106 1.00 96.12 86 LYS A O 1
ATOM 694 N N . ARG A 1 87 ? 13.981 5.985 -11.797 1.00 94.94 87 ARG A N 1
ATOM 695 C CA . ARG A 1 87 ? 13.109 6.123 -10.619 1.00 94.94 87 ARG A CA 1
ATOM 696 C C . ARG A 1 87 ? 13.725 5.559 -9.340 1.00 94.94 87 ARG A C 1
ATOM 698 O O . ARG A 1 87 ? 13.532 6.147 -8.271 1.00 94.94 87 ARG A O 1
ATOM 705 N N . TYR A 1 88 ? 14.388 4.407 -9.438 1.00 95.12 88 TYR A N 1
ATOM 706 C CA . TYR A 1 88 ? 14.809 3.615 -8.282 1.00 95.12 88 TYR A CA 1
ATOM 707 C C . TYR A 1 88 ? 16.310 3.660 -8.001 1.00 95.12 88 TYR A C 1
ATOM 709 O O . TYR A 1 88 ? 16.698 3.273 -6.902 1.00 95.12 88 TYR A O 1
ATOM 717 N N . TYR A 1 89 ? 17.151 4.140 -8.922 1.00 96.19 89 TYR A N 1
ATOM 718 C CA . TYR A 1 89 ? 18.610 4.062 -8.794 1.00 96.19 89 TYR A CA 1
ATOM 719 C C . TYR A 1 89 ? 19.129 4.706 -7.510 1.00 96.19 89 TYR A C 1
ATOM 721 O O . TYR A 1 89 ? 19.793 4.032 -6.727 1.00 96.19 89 TYR A O 1
ATOM 729 N N . ASP A 1 90 ? 18.783 5.966 -7.237 1.00 96.75 90 ASP A N 1
ATOM 730 C CA . ASP A 1 90 ? 19.283 6.657 -6.040 1.00 96.75 90 ASP A CA 1
ATOM 731 C C . ASP A 1 90 ? 18.766 6.020 -4.749 1.00 96.75 90 ASP A C 1
ATOM 733 O O . ASP A 1 90 ? 19.502 5.907 -3.767 1.00 96.75 90 ASP A O 1
ATOM 737 N N . ARG A 1 91 ? 17.522 5.523 -4.760 1.00 93.12 91 ARG A N 1
ATOM 738 C CA . ARG A 1 91 ? 16.955 4.784 -3.627 1.00 93.12 91 ARG A CA 1
ATOM 739 C C . ARG A 1 91 ? 17.701 3.469 -3.404 1.00 93.12 91 ARG A C 1
ATOM 741 O O . ARG A 1 91 ? 18.079 3.186 -2.273 1.00 93.12 91 ARG A O 1
ATOM 748 N N . ALA A 1 92 ? 17.931 2.689 -4.458 1.00 92.50 92 ALA A N 1
ATOM 749 C CA . ALA A 1 92 ? 18.657 1.425 -4.390 1.00 92.50 92 ALA A CA 1
ATOM 750 C C . ALA A 1 92 ? 20.104 1.647 -3.932 1.00 92.50 92 ALA A C 1
ATOM 752 O O . ALA A 1 92 ? 20.560 0.988 -3.001 1.00 92.50 92 ALA A O 1
ATOM 753 N N . LYS A 1 93 ? 20.793 2.636 -4.513 1.00 95.69 93 LYS A N 1
ATOM 754 C CA . LYS A 1 93 ? 22.147 3.045 -4.125 1.00 95.69 93 LYS A CA 1
ATOM 755 C C . LYS A 1 93 ? 22.213 3.418 -2.644 1.00 95.69 93 LYS A C 1
ATOM 757 O O . LYS A 1 93 ? 23.085 2.920 -1.938 1.00 95.69 93 LYS A O 1
ATOM 762 N N . ASN A 1 94 ? 21.279 4.243 -2.166 1.00 93.94 94 ASN A N 1
ATOM 763 C CA . ASN A 1 94 ? 21.200 4.635 -0.759 1.00 93.94 94 ASN A CA 1
ATOM 764 C C . ASN A 1 94 ? 20.977 3.414 0.150 1.00 93.94 94 ASN A C 1
ATOM 766 O O . ASN A 1 94 ? 21.746 3.195 1.087 1.00 93.94 94 ASN A O 1
ATOM 770 N N . ILE A 1 95 ? 19.990 2.570 -0.165 1.00 90.31 95 ILE A N 1
ATOM 771 C CA . ILE A 1 95 ? 19.703 1.346 0.596 1.00 90.31 95 ILE A CA 1
ATOM 772 C C . ILE A 1 95 ? 20.957 0.468 0.695 1.00 90.31 95 ILE A C 1
ATOM 774 O O . ILE A 1 95 ? 21.361 0.122 1.801 1.00 90.31 95 ILE A O 1
ATOM 778 N N . ILE A 1 96 ? 21.614 0.178 -0.430 1.00 91.50 96 ILE A N 1
ATOM 779 C CA . ILE A 1 96 ? 22.825 -0.655 -0.471 1.00 91.50 96 ILE A CA 1
ATOM 780 C C . ILE A 1 96 ? 23.955 -0.025 0.351 1.00 91.50 96 ILE A C 1
ATOM 782 O O . ILE A 1 96 ? 24.609 -0.721 1.119 1.00 91.50 96 ILE A O 1
ATOM 786 N N . SER A 1 97 ? 24.164 1.290 0.243 1.00 95.69 97 SER A N 1
ATOM 787 C CA . SER A 1 97 ? 25.235 1.979 0.979 1.00 95.69 97 SER A CA 1
ATOM 788 C C . SER A 1 97 ? 25.001 2.095 2.489 1.00 95.69 97 SER A C 1
ATOM 790 O O . SER A 1 97 ? 25.944 2.365 3.227 1.00 95.69 97 SER A O 1
ATOM 792 N N . THR A 1 98 ? 23.757 1.933 2.956 1.00 95.50 98 THR A N 1
ATOM 793 C CA . THR A 1 98 ? 23.380 2.168 4.362 1.00 95.50 98 THR A CA 1
ATOM 794 C C . THR A 1 98 ? 23.008 0.907 5.129 1.00 95.50 98 THR A C 1
ATOM 796 O O . THR A 1 98 ? 22.853 0.980 6.348 1.00 95.50 98 THR A O 1
ATOM 799 N N . ILE A 1 99 ? 22.833 -0.228 4.451 1.00 94.94 99 ILE A N 1
ATOM 800 C CA . ILE A 1 99 ? 22.649 -1.531 5.093 1.00 94.94 99 ILE A CA 1
ATOM 801 C C . ILE A 1 99 ? 23.984 -1.973 5.691 1.00 94.94 99 ILE A C 1
ATOM 803 O O . ILE A 1 99 ? 24.992 -2.049 4.994 1.00 94.94 99 ILE A O 1
ATOM 807 N N . LYS A 1 100 ? 23.982 -2.308 6.982 1.00 95.50 100 LYS A N 1
ATOM 808 C CA . LYS A 1 100 ? 25.182 -2.733 7.716 1.00 95.50 100 LYS A CA 1
ATOM 809 C C . LYS A 1 100 ? 25.247 -4.241 7.931 1.00 95.50 100 LYS A C 1
ATOM 811 O O . LYS A 1 100 ? 26.301 -4.759 8.281 1.00 95.50 100 LYS A O 1
ATOM 816 N N . SER A 1 101 ? 24.128 -4.950 7.767 1.00 94.88 101 SER A N 1
ATOM 817 C CA . SER A 1 101 ? 24.067 -6.404 7.944 1.00 94.88 101 SER A CA 1
ATOM 818 C C . SER A 1 101 ? 22.907 -7.045 7.170 1.00 94.88 101 SER A C 1
ATOM 820 O O . SER A 1 101 ? 21.903 -6.373 6.911 1.00 94.88 101 SER A O 1
ATOM 822 N N . PRO A 1 102 ? 22.979 -8.356 6.868 1.00 93.31 102 PRO A N 1
ATOM 823 C CA . PRO A 1 102 ? 21.858 -9.098 6.287 1.00 93.31 102 PRO A CA 1
ATOM 824 C C . PRO A 1 102 ? 20.571 -9.018 7.123 1.00 93.31 102 PRO A C 1
ATOM 826 O O . PRO A 1 102 ? 19.484 -8.865 6.571 1.00 93.31 102 PRO A O 1
ATOM 829 N N . ARG A 1 103 ? 20.683 -9.038 8.459 1.00 94.69 103 ARG A N 1
ATOM 830 C CA . ARG A 1 103 ? 19.529 -8.906 9.365 1.00 94.69 103 ARG A CA 1
ATOM 831 C C . ARG A 1 103 ? 18.861 -7.534 9.254 1.00 94.69 103 ARG A C 1
ATOM 833 O O . ARG A 1 103 ? 17.637 -7.446 9.249 1.00 94.69 103 ARG A O 1
ATOM 840 N N . GLU A 1 104 ? 19.643 -6.464 9.150 1.00 94.44 104 GLU A N 1
ATOM 841 C CA . GLU A 1 104 ? 19.090 -5.122 8.943 1.00 94.44 104 GLU A CA 1
ATOM 842 C C . GLU A 1 104 ? 18.404 -5.008 7.573 1.00 94.44 104 GLU A C 1
ATOM 844 O O . GLU A 1 104 ? 17.315 -4.440 7.475 1.00 94.44 104 GLU A O 1
ATOM 849 N N . ALA A 1 105 ? 19.005 -5.582 6.524 1.00 92.56 105 ALA A N 1
ATOM 850 C CA . ALA A 1 105 ? 18.389 -5.643 5.200 1.00 92.56 105 ALA A CA 1
ATOM 851 C C . ALA A 1 105 ? 17.015 -6.326 5.262 1.00 92.56 105 ALA A C 1
ATOM 853 O O . ALA A 1 105 ? 16.025 -5.770 4.786 1.00 92.56 105 ALA A O 1
ATOM 854 N N . LEU A 1 106 ? 16.949 -7.488 5.919 1.00 94.19 106 LEU A N 1
ATOM 855 C CA . LEU A 1 106 ? 15.718 -8.240 6.139 1.00 94.19 106 LEU A CA 1
ATOM 856 C C . LEU A 1 106 ? 14.647 -7.387 6.837 1.00 94.19 106 LEU A C 1
ATOM 858 O O . LEU A 1 106 ? 13.527 -7.287 6.342 1.00 94.19 106 LEU A O 1
ATOM 862 N N . GLN A 1 107 ? 14.988 -6.729 7.950 1.00 93.56 107 GLN A N 1
ATOM 863 C CA . GLN A 1 107 ? 14.047 -5.900 8.715 1.00 93.56 107 GLN A CA 1
ATOM 864 C C . GLN A 1 107 ? 13.455 -4.760 7.875 1.00 93.56 107 GLN A C 1
ATOM 866 O O . GLN A 1 107 ? 12.238 -4.568 7.886 1.00 93.56 107 GLN A O 1
ATOM 871 N N . ARG A 1 108 ? 14.296 -4.046 7.112 1.00 90.94 108 ARG A N 1
ATOM 872 C CA . ARG A 1 108 ? 13.869 -2.933 6.243 1.00 90.94 108 ARG A CA 1
ATOM 873 C C . ARG A 1 108 ? 12.974 -3.397 5.089 1.00 90.94 108 ARG A C 1
ATOM 875 O O . ARG A 1 108 ? 12.042 -2.691 4.709 1.00 90.94 108 ARG A O 1
ATOM 882 N N . LEU A 1 109 ? 13.258 -4.566 4.512 1.00 88.31 109 LEU A N 1
ATOM 883 C CA . LEU A 1 109 ? 12.455 -5.135 3.424 1.00 88.31 109 LEU A CA 1
ATOM 884 C C . LEU A 1 109 ? 11.103 -5.653 3.940 1.00 88.31 109 LEU A C 1
ATOM 886 O O . LEU A 1 109 ? 10.067 -5.375 3.338 1.00 88.31 109 LEU A O 1
ATOM 890 N N . ILE A 1 110 ? 11.098 -6.330 5.091 1.00 91.81 110 ILE A N 1
ATOM 891 C CA . ILE A 1 110 ? 9.880 -6.833 5.743 1.00 91.81 110 ILE A CA 1
ATOM 892 C C . ILE A 1 110 ? 8.977 -5.697 6.225 1.00 91.81 110 ILE A C 1
ATOM 894 O O . ILE A 1 110 ? 7.758 -5.840 6.211 1.00 91.81 110 ILE A O 1
ATOM 898 N N . GLU A 1 111 ? 9.534 -4.576 6.687 1.00 90.44 111 GLU A N 1
ATOM 899 C CA . GLU A 1 111 ? 8.737 -3.419 7.107 1.00 90.44 111 GLU A CA 1
ATOM 900 C C . GLU A 1 111 ? 7.772 -2.964 6.009 1.00 90.44 111 GLU A C 1
ATOM 902 O O . GLU A 1 111 ? 6.592 -2.757 6.286 1.00 90.44 111 GLU A O 1
ATOM 907 N N . GLN A 1 112 ? 8.240 -2.916 4.759 1.00 82.81 112 GLN A N 1
ATOM 908 C CA . GLN A 1 112 ? 7.375 -2.600 3.627 1.00 82.81 112 GLN A CA 1
ATOM 909 C C . GLN A 1 112 ? 6.325 -3.692 3.417 1.00 82.81 112 GLN A C 1
ATOM 911 O O . GLN A 1 112 ? 5.162 -3.362 3.259 1.00 82.81 112 GLN A O 1
ATOM 916 N N . GLN A 1 113 ? 6.682 -4.977 3.490 1.00 85.69 113 GLN A N 1
ATOM 917 C CA . GLN A 1 113 ? 5.712 -6.073 3.332 1.00 85.69 113 GLN A CA 1
ATOM 918 C C . GLN A 1 113 ? 4.602 -6.051 4.399 1.00 85.69 113 GLN A C 1
ATOM 920 O O . GLN A 1 113 ? 3.428 -6.181 4.062 1.00 85.69 113 GLN A O 1
ATOM 925 N N . ARG A 1 114 ? 4.938 -5.794 5.672 1.00 86.62 114 ARG A N 1
ATOM 926 C CA . ARG A 1 114 ? 3.950 -5.676 6.765 1.00 86.62 114 ARG A CA 1
ATOM 927 C C . ARG A 1 114 ? 2.956 -4.540 6.546 1.00 86.62 114 ARG A C 1
ATOM 929 O O . ARG A 1 114 ? 1.795 -4.680 6.914 1.00 86.62 114 ARG A O 1
ATOM 936 N N . ALA A 1 115 ? 3.399 -3.435 5.946 1.00 83.38 115 ALA A N 1
ATOM 937 C CA . ALA A 1 115 ? 2.537 -2.288 5.666 1.00 83.38 115 ALA A CA 1
ATOM 938 C C . ALA A 1 115 ? 1.413 -2.602 4.658 1.00 83.38 115 ALA A C 1
ATOM 940 O O . ALA A 1 115 ? 0.433 -1.865 4.604 1.00 83.38 115 ALA A O 1
ATOM 941 N N . HIS A 1 116 ? 1.530 -3.696 3.898 1.00 78.12 116 HIS A N 1
ATOM 942 C CA . HIS A 1 116 ? 0.535 -4.133 2.915 1.00 78.12 116 HIS A CA 1
ATOM 943 C C . HIS A 1 116 ? -0.472 -5.151 3.464 1.00 78.12 116 HIS A C 1
ATOM 945 O O . HIS A 1 116 ? -1.288 -5.664 2.703 1.00 78.12 116 HIS A O 1
ATOM 951 N N . PHE A 1 117 ? -0.424 -5.460 4.766 1.00 79.94 117 PHE A N 1
ATOM 952 C CA . PHE A 1 117 ? -1.227 -6.529 5.375 1.00 79.94 117 PHE A CA 1
ATOM 953 C C . PHE A 1 117 ? -1.031 -7.894 4.691 1.00 79.94 117 PHE A C 1
ATOM 955 O O . PHE A 1 117 ? -1.922 -8.740 4.723 1.00 79.94 117 PHE A O 1
ATOM 962 N N . SER A 1 118 ? 0.123 -8.101 4.051 1.00 80.62 118 SER A N 1
ATOM 963 C CA . SER A 1 118 ? 0.462 -9.360 3.398 1.00 80.62 118 SER A CA 1
ATOM 964 C C . SER A 1 118 ? 0.691 -10.454 4.434 1.00 80.62 118 SER A C 1
ATOM 966 O O . SER A 1 118 ? 1.349 -10.225 5.454 1.00 80.62 118 SER A O 1
ATOM 968 N N . GLU A 1 119 ? 0.226 -11.662 4.134 1.00 87.31 119 GLU A N 1
ATOM 969 C CA . GLU A 1 119 ? 0.607 -12.865 4.866 1.00 87.31 119 GLU A CA 1
ATOM 970 C C . GLU A 1 119 ? 1.901 -13.423 4.265 1.00 87.31 119 GLU 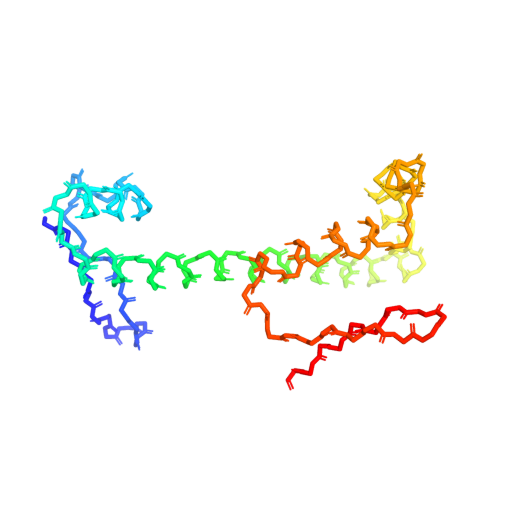A C 1
ATOM 972 O O . GLU A 1 119 ? 2.018 -13.629 3.057 1.00 87.31 119 GLU A O 1
ATOM 977 N N . PHE A 1 120 ? 2.923 -13.607 5.097 1.00 91.56 120 PHE A N 1
ATOM 978 C CA . PHE A 1 120 ? 4.209 -14.147 4.669 1.00 91.56 120 PHE A CA 1
ATOM 979 C C . PHE A 1 120 ? 4.934 -14.802 5.842 1.00 91.56 120 PHE A C 1
ATOM 981 O O . PHE A 1 120 ? 4.660 -14.523 7.011 1.00 91.56 120 PHE A O 1
ATOM 988 N N . THR A 1 121 ? 5.897 -15.661 5.521 1.00 94.19 121 THR A N 1
ATOM 989 C CA . THR A 1 121 ? 6.747 -16.330 6.510 1.00 94.19 121 THR A CA 1
ATOM 990 C C . THR A 1 121 ? 8.198 -15.905 6.361 1.00 94.19 121 THR A C 1
ATOM 992 O O . THR A 1 121 ? 8.642 -15.495 5.285 1.00 94.19 121 THR A O 1
ATOM 995 N N . VAL A 1 122 ? 8.937 -15.985 7.467 1.00 95.12 122 VAL A N 1
ATOM 996 C CA . VAL A 1 122 ? 10.363 -15.670 7.525 1.00 95.12 122 VAL A CA 1
ATOM 997 C C . VAL A 1 122 ? 11.063 -16.782 8.286 1.00 95.12 122 VAL A C 1
ATOM 999 O O . VAL A 1 122 ? 10.706 -17.063 9.429 1.00 95.12 122 VAL A O 1
ATOM 1002 N N . VAL A 1 123 ? 12.058 -17.398 7.655 1.00 96.44 123 VAL A N 1
ATOM 1003 C CA . VAL A 1 123 ? 12.872 -18.466 8.244 1.00 96.44 123 VAL A CA 1
ATOM 1004 C C . VAL A 1 123 ? 14.343 -18.069 8.163 1.00 96.44 123 VAL A C 1
ATOM 1006 O O . VAL A 1 123 ? 14.818 -17.619 7.121 1.00 96.44 123 VAL A O 1
ATOM 1009 N N . GLU A 1 124 ? 15.058 -18.202 9.277 1.00 97.38 124 GLU A N 1
ATOM 1010 C CA . GLU A 1 124 ? 16.517 -18.081 9.324 1.00 97.38 124 GLU A CA 1
ATOM 1011 C C . GLU A 1 124 ? 17.127 -19.462 9.060 1.00 97.38 124 GLU A C 1
ATOM 1013 O O . GLU A 1 124 ? 16.838 -20.423 9.772 1.00 97.38 124 GLU A O 1
ATOM 1018 N N . GLU A 1 125 ? 17.941 -19.560 8.012 1.00 96.56 125 GLU A N 1
ATOM 1019 C CA . GLU A 1 125 ? 18.744 -20.735 7.673 1.00 96.56 125 GLU A CA 1
ATOM 1020 C C . GLU A 1 125 ? 20.228 -20.444 7.960 1.00 96.56 125 GLU A C 1
ATOM 1022 O O . GLU A 1 125 ? 20.600 -19.323 8.309 1.00 96.56 125 GLU A O 1
ATOM 1027 N N . SER A 1 126 ? 21.104 -21.444 7.823 1.00 95.75 126 SER A N 1
ATOM 1028 C CA . SER A 1 126 ? 22.521 -21.318 8.204 1.00 95.75 126 SER A CA 1
ATOM 1029 C C . SER A 1 126 ? 23.300 -20.235 7.448 1.00 95.75 126 SER A C 1
ATOM 1031 O O . SER A 1 126 ? 24.278 -19.716 7.980 1.00 95.75 126 SER A O 1
ATOM 1033 N N . ASP A 1 127 ? 22.902 -19.906 6.218 1.00 96.25 127 ASP A N 1
ATOM 1034 C CA . ASP A 1 127 ? 23.609 -18.983 5.321 1.00 96.25 127 ASP A CA 1
ATOM 1035 C C . ASP A 1 127 ? 22.720 -17.861 4.754 1.00 96.25 127 ASP A C 1
ATOM 1037 O O . ASP A 1 127 ? 23.210 -16.997 4.022 1.00 96.25 127 ASP A O 1
ATOM 1041 N N . ARG A 1 128 ? 21.420 -17.843 5.079 1.00 95.81 128 ARG A N 1
ATOM 1042 C CA . ARG A 1 128 ? 20.456 -16.905 4.486 1.00 95.81 128 ARG A CA 1
ATOM 1043 C C . ARG A 1 128 ? 19.183 -16.730 5.311 1.00 95.81 128 ARG A C 1
ATOM 1045 O O . ARG A 1 128 ? 18.866 -17.513 6.200 1.00 95.81 128 ARG A O 1
ATOM 1052 N N . TYR A 1 129 ? 18.412 -15.716 4.932 1.00 96.69 129 TYR A N 1
ATOM 1053 C CA . TYR A 1 129 ? 17.028 -15.540 5.356 1.00 96.69 129 TYR A CA 1
ATOM 1054 C C . TYR A 1 129 ? 16.097 -15.873 4.194 1.00 96.69 129 TYR A C 1
ATOM 1056 O O . TYR A 1 129 ? 16.269 -15.344 3.095 1.00 96.69 129 TYR A O 1
ATOM 1064 N N . VAL A 1 130 ? 15.102 -16.719 4.440 1.00 94.94 130 VAL A N 1
ATOM 1065 C CA . VAL A 1 130 ? 14.072 -17.074 3.463 1.00 94.94 130 VAL A CA 1
ATOM 1066 C C . VAL A 1 130 ? 12.798 -16.319 3.811 1.00 94.94 130 VAL A C 1
ATOM 1068 O O . VAL A 1 130 ? 12.241 -16.501 4.891 1.00 94.94 130 VAL A O 1
ATOM 1071 N N . VAL A 1 131 ? 12.343 -15.462 2.894 1.00 93.50 131 VAL A N 1
ATOM 1072 C CA . VAL A 1 131 ? 11.044 -14.783 2.978 1.00 93.50 131 VAL A CA 1
ATOM 1073 C C . VAL A 1 131 ? 10.128 -15.422 1.946 1.00 93.50 131 VAL A C 1
ATOM 1075 O O . VAL A 1 131 ? 10.431 -15.373 0.754 1.00 93.50 131 VAL A O 1
ATOM 1078 N N . ARG A 1 132 ? 9.028 -16.030 2.394 1.00 92.69 132 ARG A N 1
ATOM 1079 C CA . ARG A 1 132 ? 8.061 -16.692 1.511 1.00 92.69 132 ARG A CA 1
ATOM 1080 C C . ARG A 1 132 ? 6.727 -15.962 1.549 1.00 92.69 132 ARG A C 1
ATOM 1082 O O . ARG A 1 132 ? 6.119 -15.849 2.613 1.00 92.69 132 ARG A O 1
ATOM 1089 N N . THR A 1 133 ? 6.304 -15.486 0.386 1.00 87.12 133 THR A N 1
ATOM 1090 C CA . THR A 1 133 ? 4.983 -14.909 0.130 1.00 87.12 133 THR A CA 1
ATOM 1091 C C . THR A 1 133 ? 4.176 -15.953 -0.640 1.00 87.12 133 THR A C 1
ATOM 1093 O O . THR A 1 133 ? 4.413 -16.126 -1.835 1.00 87.12 133 THR A O 1
ATOM 1096 N N . ASP A 1 134 ? 3.305 -16.693 0.047 1.00 73.50 134 ASP A N 1
ATOM 1097 C CA . ASP A 1 134 ? 2.381 -17.636 -0.594 1.00 73.50 134 ASP A CA 1
ATOM 1098 C C . ASP A 1 134 ? 1.070 -16.877 -0.875 1.00 73.50 134 ASP A C 1
ATOM 1100 O O . ASP A 1 134 ? 0.399 -16.510 0.092 1.00 73.50 134 ASP A O 1
ATOM 1104 N N . PRO A 1 135 ? 0.753 -16.543 -2.141 1.00 58.91 135 PRO A N 1
ATOM 1105 C CA . PRO A 1 135 ? -0.504 -15.885 -2.499 1.00 58.91 135 PRO A CA 1
ATOM 1106 C C . PRO A 1 135 ? -1.724 -16.804 -2.355 1.00 58.91 135 PRO A C 1
ATOM 1108 O O . PRO A 1 135 ? -1.571 -18.040 -2.499 1.00 58.91 135 PRO A O 1
#

Organism: NCBI:txid412755

Foldseek 3Di:
DWDFDQDPVVRHTDTPDPPVCPPPDLVNQLVVCVVVVNVVSNVVSVVVVLVVLLVVVVVVVVVVVVVQVVCCVPPNNVVSVVVVCVVCVVVVVVLVVPDPDLVSNVVVVVVVVVSNVFDWDWDDDPPHIDIDRDD

Nearest PDB structures (foldseek):
  8e12-assembly1_B  TM=4.267E-01  e=3.561E+00  synthetic construct